Protein AF-A0A970QVA2-F1 (afdb_monomer)

Foldseek 3Di:
DDDPPDDPVVVVLVVVCVVQVQADSCCVVPVDDDGGHPPVDPPPPPDPPPPDDDPPPPDPPPPPVVVVVVVVVVVVVVVVVVVVVVVVVVVVVVVVVVVVD

Secondary structure (DSSP, 8-state):
-------HHHHHHHHHHHH-TTB-HHHHHH--S-SB---------------S-----------HHHHHHHHHHHHHHHHHHHHHHHHHHHHHHHHHHHH--

Radius of gyration: 29.43 Å; Cα contacts (8 Å, |Δi|>4): 26; chains: 1; bounding box: 65×35×91 Å

pLDDT: mean 79.64, std 19.91, range [39.44, 98.56]

Structure (mmCIF, N/CA/C/O backbone):
data_AF-A0A970QVA2-F1
#
_entry.id   AF-A0A970QVA2-F1
#
loop_
_atom_site.group_PDB
_atom_site.id
_atom_site.type_symbol
_atom_site.label_atom_id
_atom_site.label_alt_id
_atom_site.label_comp_id
_atom_site.label_asym_id
_atom_site.label_entity_id
_atom_site.label_seq_id
_atom_site.pdbx_PDB_ins_code
_atom_site.Cartn_x
_atom_site.Cartn_y
_atom_site.Cartn_z
_atom_site.occupancy
_atom_sit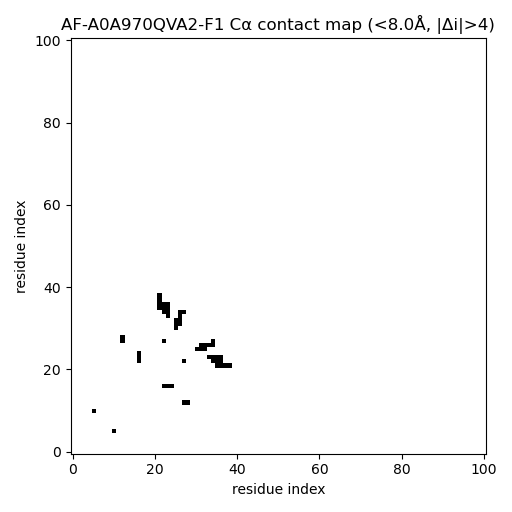e.B_iso_or_equiv
_atom_site.auth_seq_id
_atom_site.auth_comp_id
_atom_site.auth_asym_id
_atom_site.auth_atom_id
_atom_site.pdbx_PDB_model_num
ATOM 1 N N . MET A 1 1 ? 13.547 0.353 -51.234 1.00 39.44 1 MET A N 1
ATOM 2 C CA . MET A 1 1 ? 13.951 0.041 -49.845 1.00 39.44 1 MET A CA 1
ATOM 3 C C . MET A 1 1 ? 12.769 0.364 -48.944 1.00 39.44 1 MET A C 1
ATOM 5 O O . MET A 1 1 ? 12.407 1.529 -48.842 1.00 39.44 1 MET A O 1
ATOM 9 N N . ALA A 1 2 ? 12.075 -0.649 -48.421 1.00 43.09 2 ALA A N 1
ATOM 10 C CA . ALA A 1 2 ? 10.881 -0.442 -47.604 1.00 43.09 2 ALA A CA 1
ATOM 11 C C . ALA A 1 2 ? 11.272 0.232 -46.279 1.00 43.09 2 ALA A C 1
ATOM 13 O O . ALA A 1 2 ? 12.111 -0.290 -45.546 1.00 43.09 2 ALA A O 1
ATOM 14 N N . LYS A 1 3 ? 10.689 1.400 -45.983 1.00 49.50 3 LYS A N 1
ATOM 15 C CA . LYS A 1 3 ? 10.770 2.005 -44.650 1.00 49.50 3 LYS A CA 1
ATOM 16 C C . LYS A 1 3 ? 10.118 1.023 -43.676 1.00 49.50 3 LYS A C 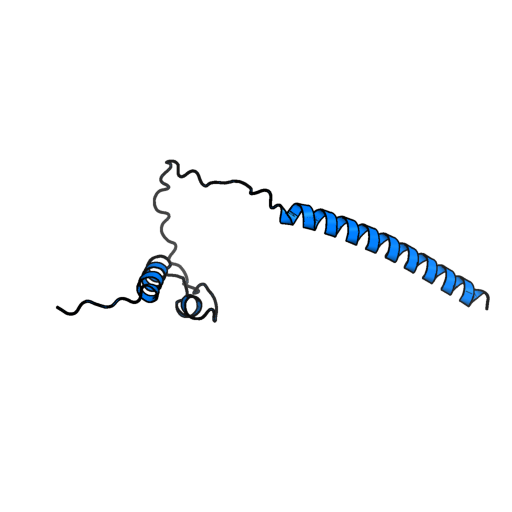1
ATOM 18 O O . LYS A 1 3 ? 8.917 0.788 -43.780 1.00 49.50 3 LYS A O 1
ATOM 23 N N . LYS A 1 4 ? 10.899 0.440 -42.759 1.00 57.84 4 LYS A N 1
ATOM 24 C CA . LYS A 1 4 ? 10.349 -0.237 -41.579 1.00 57.84 4 LYS A CA 1
ATOM 25 C C . LYS A 1 4 ? 9.512 0.806 -40.838 1.00 57.84 4 LYS A C 1
ATOM 27 O O . LYS A 1 4 ? 10.064 1.726 -40.245 1.00 57.84 4 LYS A O 1
ATOM 32 N N . GLY A 1 5 ? 8.192 0.709 -40.952 1.00 54.50 5 GLY A N 1
ATOM 33 C CA . GLY A 1 5 ? 7.258 1.456 -40.120 1.00 54.50 5 GLY A CA 1
ATOM 34 C C . GLY A 1 5 ? 7.317 0.877 -38.715 1.00 54.50 5 GLY A C 1
ATOM 35 O O . GLY A 1 5 ? 6.495 0.036 -38.368 1.00 54.50 5 GLY A O 1
ATOM 36 N N . GLY A 1 6 ? 8.352 1.242 -37.959 1.00 60.28 6 GLY A N 1
ATOM 37 C CA . GLY A 1 6 ? 8.501 0.843 -36.569 1.00 60.28 6 GLY A CA 1
ATOM 38 C C . GLY A 1 6 ? 7.404 1.495 -35.744 1.00 60.28 6 GLY A C 1
ATOM 39 O O . GLY A 1 6 ? 7.254 2.717 -35.740 1.00 60.28 6 GLY A O 1
ATOM 40 N N . ASN A 1 7 ? 6.591 0.681 -35.078 1.00 74.12 7 ASN A N 1
ATOM 41 C CA . ASN A 1 7 ? 5.713 1.188 -34.041 1.00 74.12 7 ASN A CA 1
ATOM 42 C C . ASN A 1 7 ? 6.612 1.606 -32.868 1.00 74.12 7 ASN A C 1
ATOM 44 O O . ASN A 1 7 ? 7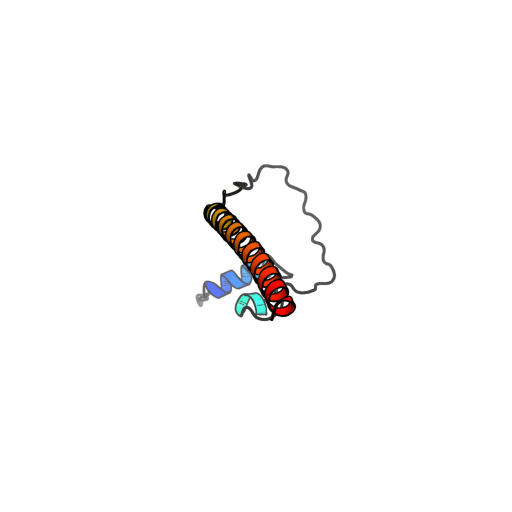.373 0.794 -32.349 1.00 74.12 7 ASN A O 1
ATOM 48 N N . ILE A 1 8 ? 6.542 2.869 -32.448 1.00 74.00 8 ILE A N 1
ATOM 49 C CA . ILE A 1 8 ? 7.370 3.411 -31.356 1.00 74.00 8 ILE A CA 1
ATOM 50 C C . ILE A 1 8 ? 7.279 2.522 -30.103 1.00 74.00 8 ILE A C 1
ATOM 52 O O . ILE A 1 8 ? 8.276 2.310 -29.416 1.00 74.00 8 ILE A O 1
ATOM 56 N N . GLY A 1 9 ? 6.103 1.934 -29.846 1.00 84.00 9 GLY A N 1
ATOM 57 C CA . GLY A 1 9 ? 5.898 1.017 -28.724 1.00 84.00 9 GLY A CA 1
ATOM 58 C C . GLY A 1 9 ? 6.753 -0.253 -28.792 1.00 84.00 9 GLY A C 1
ATOM 59 O O . GLY A 1 9 ? 7.280 -0.679 -27.767 1.00 84.00 9 GLY A O 1
ATOM 60 N N . THR A 1 10 ? 6.949 -0.834 -29.980 1.00 86.44 10 THR A N 1
ATOM 61 C CA . THR A 1 10 ? 7.771 -2.046 -30.136 1.00 86.44 10 THR A CA 1
ATOM 62 C C . THR A 1 10 ? 9.256 -1.736 -30.007 1.00 86.44 10 THR A C 1
ATOM 64 O O . THR A 1 10 ? 9.972 -2.476 -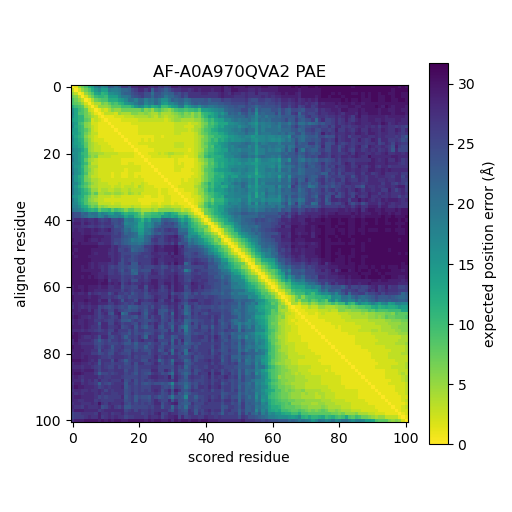29.344 1.00 86.44 10 THR A O 1
ATOM 67 N N . GLU A 1 11 ? 9.714 -0.603 -30.543 1.00 89.12 11 GLU A N 1
ATOM 68 C CA . GLU A 1 11 ? 11.125 -0.202 -30.437 1.00 89.12 11 GLU A CA 1
ATOM 69 C C . GLU A 1 11 ? 11.540 0.092 -28.990 1.00 89.12 11 GLU A C 1
ATOM 71 O O . GLU A 1 11 ? 12.661 -0.211 -28.578 1.00 89.12 11 GLU A O 1
ATOM 76 N N . ILE A 1 12 ? 10.642 0.691 -28.204 1.00 91.56 12 ILE A N 1
ATOM 77 C CA . ILE A 1 12 ? 10.891 0.958 -26.785 1.00 91.56 12 ILE A CA 1
ATOM 78 C C . ILE A 1 12 ? 10.868 -0.350 -25.988 1.00 91.56 12 ILE A C 1
ATOM 80 O O . ILE A 1 12 ? 11.771 -0.572 -25.183 1.00 91.56 12 ILE A O 1
ATOM 84 N N . ALA A 1 13 ? 9.891 -1.230 -26.230 1.00 91.50 13 ALA A N 1
ATOM 85 C CA . ALA A 1 13 ? 9.817 -2.524 -25.551 1.00 91.50 13 ALA A CA 1
ATOM 86 C C . ALA A 1 13 ? 11.062 -3.388 -25.820 1.00 91.50 13 ALA A C 1
ATOM 88 O O . ALA A 1 13 ? 11.623 -3.956 -24.885 1.00 91.50 13 ALA A O 1
ATOM 89 N N . GLU A 1 14 ? 11.550 -3.423 -27.063 1.00 91.00 14 GLU A N 1
ATOM 90 C CA . GLU A 1 14 ? 12.790 -4.122 -27.425 1.00 91.00 14 GLU A CA 1
ATOM 91 C C . GLU A 1 14 ? 14.003 -3.562 -26.673 1.00 91.00 14 GLU A C 1
ATOM 93 O O . GLU A 1 14 ? 14.775 -4.326 -26.100 1.00 91.00 14 GLU A O 1
ATOM 98 N N . LYS A 1 15 ? 14.153 -2.233 -26.602 1.00 92.94 15 LYS A N 1
ATOM 99 C CA . LYS A 1 15 ? 15.259 -1.604 -25.857 1.00 92.94 15 LYS A CA 1
ATOM 100 C C . LYS A 1 15 ? 15.232 -1.945 -24.368 1.00 92.94 15 LYS A C 1
ATOM 102 O O . LYS A 1 15 ? 16.287 -2.178 -23.786 1.00 92.94 15 LYS A O 1
ATOM 107 N N . ILE A 1 16 ? 14.046 -1.982 -23.762 1.00 93.06 16 ILE A N 1
ATOM 108 C CA . ILE A 1 16 ? 13.881 -2.335 -22.346 1.00 93.06 16 ILE A CA 1
ATOM 109 C C . ILE A 1 16 ? 14.288 -3.796 -22.114 1.00 93.06 16 ILE A C 1
ATOM 111 O O . ILE A 1 16 ? 15.043 -4.072 -21.185 1.00 93.06 16 ILE A O 1
ATOM 115 N N . LEU A 1 17 ? 13.841 -4.717 -22.972 1.00 91.50 17 LEU A N 1
ATOM 116 C CA . LEU A 1 17 ? 14.155 -6.146 -22.847 1.00 91.50 17 LEU A CA 1
ATOM 117 C C . LEU A 1 17 ? 15.619 -6.476 -23.154 1.00 91.50 17 LEU A C 1
ATOM 119 O O . LEU A 1 17 ? 16.149 -7.432 -22.601 1.00 91.50 17 LEU A O 1
ATOM 123 N N . LEU A 1 18 ? 16.277 -5.687 -24.005 1.00 90.00 18 LEU A N 1
ATOM 124 C CA . LEU A 1 18 ? 17.716 -5.808 -24.249 1.00 90.00 18 LEU A CA 1
ATOM 125 C C . LEU A 1 18 ? 18.556 -5.325 -23.062 1.00 90.00 18 LEU A C 1
ATOM 127 O O . LEU A 1 18 ? 19.642 -5.845 -22.842 1.00 90.00 18 LEU A O 1
ATOM 131 N N . TYR A 1 19 ? 18.084 -4.320 -22.320 1.00 93.94 19 TYR A N 1
ATOM 132 C CA . TYR A 1 19 ? 18.815 -3.781 -21.171 1.00 93.94 19 TYR A CA 1
ATOM 133 C C . TYR A 1 19 ? 18.604 -4.617 -19.901 1.00 93.94 19 TYR A C 1
ATOM 135 O O . TYR A 1 19 ? 19.537 -4.816 -19.128 1.00 93.94 19 TYR A O 1
ATOM 143 N N . TYR A 1 20 ? 17.385 -5.112 -19.681 1.00 92.12 20 TYR A N 1
ATOM 144 C CA . TYR A 1 20 ? 17.034 -5.923 -18.516 1.00 92.12 20 TYR A CA 1
ATOM 145 C C . TYR A 1 20 ? 16.799 -7.378 -18.931 1.00 92.12 20 TYR A C 1
ATOM 147 O O . TYR A 1 20 ? 15.663 -7.796 -19.147 1.00 92.12 20 TYR A O 1
ATOM 155 N N . GLU A 1 21 ? 17.870 -8.166 -19.013 1.00 87.88 21 GLU A N 1
ATOM 156 C CA . GLU A 1 21 ? 17.816 -9.563 -19.482 1.00 87.88 21 GLU A CA 1
ATOM 157 C C . GLU A 1 21 ? 16.922 -10.474 -18.620 1.00 87.88 21 GLU A C 1
ATOM 159 O O . GLU A 1 21 ? 16.325 -11.435 -19.112 1.00 87.88 21 GLU A O 1
ATOM 164 N N . ASN A 1 22 ? 16.802 -10.165 -17.327 1.00 92.19 22 ASN A N 1
ATOM 165 C CA . ASN A 1 22 ? 15.949 -10.894 -16.393 1.00 92.19 22 ASN A CA 1
ATOM 166 C C . ASN A 1 22 ? 14.492 -10.418 -16.390 1.00 92.19 22 ASN A C 1
ATOM 168 O O . ASN A 1 22 ? 13.664 -11.032 -15.714 1.00 92.19 22 ASN A O 1
ATOM 172 N N . LEU A 1 23 ? 14.154 -9.357 -17.125 1.00 94.44 23 LEU A N 1
ATOM 173 C CA . LEU A 1 23 ? 12.786 -8.867 -17.203 1.00 94.44 23 LEU A CA 1
ATOM 174 C C . LEU A 1 23 ? 11.933 -9.822 -18.036 1.00 94.44 23 LEU A C 1
ATOM 176 O O . LEU A 1 23 ? 12.309 -10.259 -19.125 1.00 94.44 23 LEU A O 1
ATOM 180 N N . ASN A 1 24 ? 10.748 -10.138 -17.531 1.00 94.50 24 ASN A N 1
ATOM 181 C CA . ASN A 1 24 ? 9.792 -10.965 -18.237 1.00 94.50 24 ASN A CA 1
ATOM 182 C C . ASN A 1 24 ? 9.069 -10.150 -19.340 1.00 94.50 24 ASN A C 1
ATOM 184 O O . ASN A 1 24 ? 8.326 -9.220 -19.017 1.00 94.50 24 ASN A O 1
ATOM 188 N N . PRO A 1 25 ? 9.208 -10.505 -20.633 1.00 93.56 25 PRO A N 1
ATOM 189 C CA . PRO A 1 25 ? 8.494 -9.877 -21.743 1.00 93.56 25 PRO A CA 1
ATOM 190 C C . PRO A 1 25 ? 6.975 -9.954 -21.613 1.00 93.56 25 PRO A C 1
ATOM 192 O O . PRO A 1 25 ? 6.295 -8.984 -21.939 1.00 93.56 25 PRO A O 1
ATOM 195 N N . ASP A 1 26 ? 6.432 -11.067 -21.111 1.00 94.94 26 ASP A N 1
ATOM 196 C CA . ASP A 1 26 ? 4.980 -11.220 -20.968 1.00 94.94 26 ASP A CA 1
ATOM 197 C C . ASP A 1 26 ? 4.430 -10.248 -19.926 1.00 94.94 26 ASP A C 1
ATOM 199 O O . ASP A 1 26 ? 3.379 -9.635 -20.135 1.00 94.94 26 ASP A O 1
ATOM 203 N N . TRP A 1 27 ? 5.174 -10.044 -18.837 1.00 96.50 27 TRP A N 1
ATOM 204 C CA . TRP A 1 27 ? 4.843 -9.033 -17.845 1.00 96.50 27 TRP A CA 1
ATOM 205 C C . TRP A 1 27 ? 4.966 -7.622 -18.426 1.00 96.50 27 TRP A C 1
ATOM 207 O O . TRP A 1 27 ? 4.047 -6.824 -18.273 1.00 96.50 27 TRP A O 1
ATOM 217 N N . LEU A 1 28 ? 6.041 -7.319 -19.161 1.00 95.00 28 LEU A N 1
ATOM 218 C CA . LEU A 1 28 ? 6.235 -5.994 -19.762 1.00 95.00 28 LEU A CA 1
ATOM 219 C C . LEU A 1 28 ? 5.106 -5.626 -20.736 1.00 95.00 28 LEU A C 1
ATOM 221 O O . LEU A 1 28 ? 4.648 -4.485 -20.760 1.00 95.00 28 LEU A O 1
ATOM 225 N N . LEU A 1 29 ? 4.667 -6.587 -21.549 1.00 94.12 29 LEU A N 1
ATOM 226 C CA . LEU A 1 29 ? 3.677 -6.351 -22.597 1.00 94.12 29 LEU A CA 1
ATOM 227 C C . LEU A 1 29 ? 2.233 -6.441 -22.093 1.00 94.12 29 LEU A C 1
ATOM 229 O O . LEU A 1 29 ? 1.348 -5.809 -22.669 1.00 94.12 29 LEU A O 1
ATOM 233 N N . THR A 1 30 ? 1.970 -7.245 -21.060 1.00 95.00 30 THR A N 1
ATOM 234 C CA . THR A 1 30 ? 0.594 -7.589 -20.657 1.00 95.00 30 THR A CA 1
ATOM 235 C C . THR A 1 30 ? 0.294 -7.410 -19.171 1.00 95.00 30 THR A C 1
ATOM 237 O O . THR A 1 30 ? -0.869 -7.496 -18.780 1.00 95.00 30 THR A O 1
ATOM 240 N N . GLY A 1 31 ? 1.312 -7.185 -18.339 1.00 92.44 31 GLY A N 1
ATOM 241 C CA . GLY A 1 31 ? 1.205 -7.077 -16.881 1.00 92.44 31 GLY A CA 1
ATOM 242 C C . GLY A 1 31 ? 0.936 -8.398 -16.155 1.00 92.44 31 GLY A C 1
ATOM 243 O O . GLY A 1 31 ? 0.675 -8.387 -14.955 1.00 92.44 31 GLY A O 1
ATOM 244 N N . ARG A 1 32 ? 0.952 -9.537 -16.858 1.00 95.81 32 ARG A N 1
ATOM 245 C CA . ARG A 1 32 ? 0.661 -10.856 -16.277 1.00 95.81 32 ARG A CA 1
ATOM 246 C C . ARG A 1 32 ? 1.934 -11.601 -15.882 1.00 95.81 32 ARG A C 1
ATOM 248 O O . ARG A 1 32 ? 2.930 -11.553 -16.596 1.00 95.81 32 ARG A O 1
ATOM 255 N N . GLY A 1 33 ? 1.839 -12.373 -14.799 1.00 93.81 33 GLY A N 1
ATOM 256 C CA . GLY A 1 33 ? 2.932 -13.191 -14.271 1.00 93.81 33 GLY A CA 1
ATOM 257 C C . GLY A 1 33 ? 3.924 -12.393 -13.427 1.00 93.81 33 GLY A C 1
ATOM 258 O O . GLY A 1 33 ? 3.660 -11.251 -13.062 1.00 93.81 33 GLY A O 1
ATOM 259 N N . GLU A 1 34 ? 5.062 -13.006 -13.118 1.00 95.12 34 GLU A N 1
ATOM 260 C CA . GLU A 1 34 ? 6.144 -12.352 -12.381 1.00 95.12 34 GLU A CA 1
ATOM 261 C C . GLU A 1 34 ? 6.925 -11.390 -13.281 1.00 95.12 34 GLU A C 1
ATOM 263 O O . GLU A 1 34 ? 7.178 -11.682 -14.456 1.00 95.12 34 GLU A O 1
ATOM 268 N N . MET A 1 35 ? 7.319 -10.247 -12.713 1.00 93.88 35 MET A N 1
ATOM 269 C CA . MET A 1 35 ? 8.086 -9.213 -13.416 1.00 93.88 35 MET A CA 1
ATOM 270 C C . MET A 1 35 ? 9.482 -9.706 -13.796 1.00 93.88 35 MET A C 1
ATOM 272 O O . MET A 1 35 ? 9.965 -9.415 -14.890 1.00 93.88 35 MET A O 1
ATOM 276 N N . LEU A 1 36 ? 10.126 -10.445 -12.896 1.00 94.94 36 LEU A N 1
ATOM 277 C CA . LEU A 1 36 ? 11.474 -10.961 -13.081 1.00 94.94 36 LEU A CA 1
ATOM 278 C C . LEU A 1 36 ? 11.421 -12.468 -13.298 1.00 94.94 36 LEU A C 1
ATOM 280 O O . LEU A 1 36 ? 10.630 -13.179 -12.684 1.00 94.94 36 LEU A O 1
ATOM 284 N N . ARG A 1 37 ? 12.277 -12.950 -14.190 1.00 90.19 37 ARG A N 1
ATOM 285 C CA . ARG A 1 37 ? 12.512 -14.375 -14.392 1.00 90.19 37 ARG A CA 1
ATOM 286 C C . ARG A 1 37 ? 13.544 -14.845 -13.377 1.00 90.19 37 ARG A C 1
ATOM 288 O O . ARG A 1 37 ? 14.559 -14.177 -13.179 1.00 90.19 37 ARG A O 1
ATOM 295 N N . ASP A 1 38 ? 13.323 -16.028 -12.815 1.00 81.88 38 ASP A N 1
ATOM 296 C CA . ASP A 1 38 ? 14.310 -16.722 -11.987 1.00 81.88 38 ASP A CA 1
ATOM 297 C C . ASP A 1 38 ? 15.453 -17.245 -12.866 1.00 81.88 38 ASP A C 1
ATOM 299 O O . ASP A 1 38 ? 15.553 -18.433 -13.185 1.00 81.88 38 ASP A O 1
ATOM 303 N N . ILE A 1 39 ? 16.325 -16.340 -13.304 1.00 68.25 39 ILE A N 1
ATOM 304 C CA . ILE A 1 39 ? 17.589 -16.713 -13.924 1.00 68.25 39 ILE A CA 1
ATOM 305 C C . ILE A 1 39 ? 18.508 -17.113 -12.775 1.00 68.25 39 ILE A C 1
ATOM 307 O O . ILE A 1 39 ? 18.994 -16.267 -12.025 1.00 68.25 39 ILE A O 1
ATOM 311 N N . LYS A 1 40 ? 18.726 -18.420 -12.608 1.00 64.81 40 LYS A N 1
ATOM 312 C CA . LYS A 1 40 ? 19.751 -18.943 -11.700 1.00 64.81 40 LYS A CA 1
ATOM 313 C C . LYS A 1 40 ? 21.123 -18.487 -12.217 1.00 64.81 40 LYS A C 1
ATOM 315 O O . LYS A 1 40 ? 21.722 -19.165 -13.037 1.00 64.81 40 LYS A O 1
ATOM 320 N N . HIS A 1 41 ? 21.553 -17.321 -11.738 1.00 50.66 41 HIS A N 1
ATOM 321 C CA . HIS A 1 41 ? 22.857 -16.673 -11.891 1.00 50.66 41 HIS A CA 1
ATOM 322 C C . HIS A 1 41 ? 23.372 -16.477 -13.329 1.00 50.66 41 HIS A C 1
ATOM 324 O O . HIS A 1 41 ? 24.044 -17.330 -13.898 1.00 50.66 41 HIS A O 1
ATOM 330 N N . ALA A 1 42 ? 23.206 -15.258 -13.837 1.00 43.12 42 ALA A N 1
ATOM 331 C CA . ALA A 1 42 ? 24.358 -14.497 -14.305 1.00 43.12 42 ALA A CA 1
ATOM 332 C C . ALA A 1 42 ? 24.394 -13.241 -13.432 1.00 43.12 42 ALA A C 1
ATOM 334 O O . ALA A 1 42 ? 23.613 -12.313 -13.620 1.00 43.12 42 ALA A O 1
ATOM 335 N N . GLU A 1 43 ? 25.208 -13.279 -12.382 1.00 49.47 43 GLU A N 1
ATOM 336 C CA . GLU A 1 43 ? 25.605 -12.067 -11.682 1.00 49.47 43 GLU A CA 1
ATOM 337 C C . GLU A 1 43 ? 26.295 -11.187 -12.731 1.00 49.47 43 GLU A C 1
ATOM 339 O O . GLU A 1 43 ? 27.283 -11.639 -13.317 1.00 49.47 43 GLU A O 1
ATOM 344 N N . PRO A 1 44 ? 25.763 -10.000 -13.072 1.00 46.97 44 PRO A N 1
ATOM 345 C CA . PRO A 1 44 ? 26.540 -9.080 -13.871 1.00 46.97 44 PRO A CA 1
ATOM 346 C C . PRO A 1 44 ? 27.761 -8.752 -13.020 1.00 46.97 44 PRO A C 1
ATOM 348 O O . PRO A 1 44 ? 27.625 -8.157 -11.949 1.00 46.97 44 PRO A O 1
ATOM 351 N N . GLU A 1 45 ? 28.934 -9.201 -13.475 1.00 47.59 45 GLU A N 1
ATOM 352 C CA . GLU A 1 45 ? 30.227 -8.674 -13.054 1.00 47.59 45 GLU A CA 1
ATOM 353 C C . GLU A 1 45 ? 30.037 -7.175 -12.829 1.00 47.59 45 GLU A C 1
ATOM 355 O O . GLU A 1 45 ? 29.698 -6.442 -13.763 1.00 47.59 45 GLU A O 1
ATOM 360 N N . LEU A 1 46 ? 30.146 -6.751 -11.567 1.00 46.38 46 LEU A N 1
ATOM 361 C CA . LEU A 1 46 ? 30.103 -5.356 -11.165 1.00 46.38 46 LEU A CA 1
ATOM 362 C C . LEU A 1 46 ? 31.101 -4.604 -12.045 1.00 46.38 46 LEU A C 1
ATOM 364 O O . LEU A 1 46 ? 32.306 -4.618 -11.792 1.00 46.38 46 LEU A O 1
ATOM 368 N N . SER A 1 47 ? 30.599 -3.961 -13.101 1.00 48.75 47 SER A N 1
ATOM 369 C CA . SER A 1 47 ? 31.394 -3.071 -13.934 1.00 48.75 47 SER A CA 1
ATOM 370 C C . SER A 1 47 ? 32.069 -2.054 -13.011 1.00 48.75 47 SER A C 1
ATOM 372 O O . SER A 1 47 ? 31.405 -1.601 -12.068 1.00 48.75 47 SER A O 1
ATOM 374 N N . PRO A 1 48 ? 33.346 -1.692 -13.243 1.00 44.78 48 PRO A N 1
ATOM 375 C CA . PRO A 1 48 ? 34.110 -0.864 -12.323 1.00 44.78 48 PRO A CA 1
ATOM 376 C C . PRO A 1 48 ? 33.297 0.368 -11.958 1.00 44.78 48 PRO A C 1
ATOM 378 O O . PRO A 1 48 ? 32.872 1.113 -12.839 1.00 44.78 48 PRO A O 1
ATOM 381 N N . ILE A 1 49 ? 33.055 0.542 -10.659 1.00 46.94 49 ILE A N 1
ATOM 382 C CA . ILE A 1 49 ? 32.394 1.713 -10.095 1.00 46.94 49 ILE A CA 1
ATOM 383 C C . ILE A 1 49 ? 33.137 2.935 -10.639 1.00 46.94 49 ILE A C 1
ATOM 385 O O . ILE A 1 49 ? 34.236 3.251 -10.178 1.00 46.94 49 ILE A O 1
ATOM 389 N N . ILE A 1 50 ? 32.549 3.607 -11.633 1.00 49.72 50 ILE A N 1
ATOM 390 C CA . ILE A 1 50 ? 32.968 4.940 -12.044 1.00 49.72 50 ILE A CA 1
ATOM 391 C C . ILE A 1 50 ? 32.634 5.826 -10.848 1.00 49.72 50 ILE A C 1
ATOM 393 O O . ILE A 1 50 ? 31.501 6.264 -10.651 1.00 49.72 50 ILE A O 1
ATOM 397 N N . LYS A 1 51 ? 33.637 6.011 -9.990 1.00 52.97 51 LYS A N 1
ATOM 398 C CA . LYS A 1 51 ? 33.670 7.014 -8.933 1.00 52.97 51 LYS A CA 1
ATOM 399 C C . LYS A 1 51 ? 33.829 8.382 -9.584 1.00 52.97 51 LYS A C 1
ATOM 401 O O . LYS A 1 51 ? 34.864 8.994 -9.413 1.00 52.97 51 LYS A O 1
ATOM 406 N N . ASP A 1 52 ? 32.832 8.831 -10.331 1.00 49.81 52 ASP A N 1
ATOM 407 C CA . ASP A 1 52 ? 32.720 10.222 -10.751 1.00 49.81 52 ASP A CA 1
ATOM 408 C C . ASP A 1 52 ? 31.238 10.566 -10.915 1.00 49.81 52 ASP A C 1
ATOM 410 O O . ASP A 1 52 ? 30.607 10.338 -11.940 1.00 49.81 52 ASP A O 1
ATOM 414 N N . THR A 1 53 ? 30.690 11.086 -9.819 1.00 51.56 53 THR A N 1
ATOM 415 C CA . THR A 1 53 ? 29.677 12.145 -9.787 1.00 51.56 53 THR A CA 1
ATOM 416 C C . THR A 1 53 ? 28.543 12.039 -10.813 1.00 51.56 53 THR A C 1
ATOM 418 O O . THR A 1 53 ? 28.372 12.906 -11.666 1.00 51.56 53 THR A O 1
ATOM 421 N N . ILE A 1 54 ? 27.666 11.049 -10.646 1.00 48.94 54 ILE A N 1
ATOM 422 C CA . ILE A 1 54 ? 26.242 11.305 -10.878 1.00 48.94 54 ILE A CA 1
ATOM 423 C C . ILE A 1 54 ? 25.702 11.793 -9.532 1.00 48.94 54 ILE A C 1
ATOM 425 O O . ILE A 1 54 ? 25.658 10.998 -8.589 1.00 48.94 54 ILE A O 1
ATOM 429 N N . PRO A 1 55 ? 25.301 13.071 -9.386 1.00 46.75 55 PRO A N 1
ATOM 430 C CA . PRO A 1 55 ? 24.435 13.448 -8.289 1.00 46.75 55 PRO A CA 1
ATOM 431 C C . PRO A 1 55 ? 23.142 12.675 -8.524 1.00 46.75 55 PRO A C 1
ATOM 433 O O . PRO A 1 55 ? 22.321 13.058 -9.355 1.00 46.75 55 PRO A O 1
ATOM 436 N N . TYR A 1 56 ? 22.969 11.551 -7.831 1.00 52.97 56 TYR A N 1
ATOM 437 C CA . TYR A 1 56 ? 21.627 11.091 -7.527 1.00 52.97 56 TYR A CA 1
ATOM 438 C C . TYR A 1 56 ? 20.934 12.305 -6.908 1.00 52.97 56 TYR A C 1
ATOM 440 O O . TYR A 1 56 ? 21.420 12.807 -5.887 1.00 52.97 56 TYR A O 1
ATOM 448 N N . PRO A 1 57 ? 19.852 12.840 -7.494 1.00 49.00 57 PRO A N 1
ATOM 449 C CA . PRO A 1 57 ? 19.013 13.716 -6.722 1.00 49.00 57 PRO A CA 1
ATOM 450 C C . PRO A 1 57 ? 18.394 12.808 -5.655 1.00 49.00 57 PRO A C 1
ATOM 452 O O . PRO A 1 57 ? 17.366 12.176 -5.877 1.00 49.00 57 PRO A O 1
ATOM 455 N N . GLU A 1 58 ? 19.027 12.737 -4.489 1.00 57.50 58 GLU A N 1
ATOM 456 C CA . GLU A 1 58 ? 18.286 12.637 -3.247 1.00 57.50 58 GLU A CA 1
ATOM 457 C C . GLU A 1 58 ? 17.794 14.046 -2.897 1.00 57.50 58 GLU A C 1
ATOM 459 O O . GLU A 1 58 ? 18.457 14.794 -2.182 1.00 57.50 58 GLU A O 1
ATOM 464 N N . PRO A 1 59 ? 16.579 14.437 -3.289 1.00 50.53 59 PRO A N 1
ATOM 465 C CA . PRO A 1 59 ? 15.677 14.971 -2.324 1.00 50.53 59 PRO A CA 1
ATOM 466 C C . PRO A 1 59 ? 14.979 13.750 -1.740 1.00 50.53 59 PRO A C 1
ATOM 468 O O . PRO A 1 59 ? 14.201 13.074 -2.421 1.00 50.53 59 PRO A O 1
ATOM 471 N N . LYS A 1 60 ? 15.151 13.522 -0.437 1.00 58.97 60 LYS A N 1
ATOM 472 C CA . LYS A 1 60 ? 13.999 13.100 0.359 1.00 58.97 60 LYS A CA 1
ATOM 473 C C . LYS A 1 60 ? 12.905 14.126 0.061 1.00 58.97 60 LYS A C 1
ATOM 475 O O . LYS A 1 60 ? 12.835 15.164 0.715 1.00 58.97 60 LYS A O 1
ATOM 480 N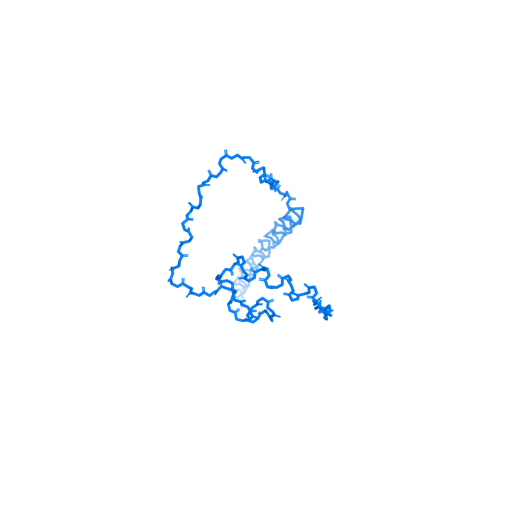 N . LYS A 1 61 ? 12.113 13.910 -0.998 1.00 58.06 61 LYS A N 1
ATOM 481 C CA . LYS A 1 61 ? 10.914 14.695 -1.251 1.00 58.06 61 LYS A CA 1
ATOM 482 C C . LYS A 1 61 ? 10.103 14.485 0.008 1.00 58.06 61 LYS A C 1
ATOM 484 O O . LYS A 1 61 ? 9.659 13.370 0.272 1.00 58.06 61 LYS A O 1
ATOM 489 N N . LYS A 1 62 ? 9.997 15.533 0.822 1.00 59.81 62 LYS A N 1
ATOM 490 C CA . LYS A 1 62 ? 9.079 15.572 1.949 1.00 59.81 62 LYS A CA 1
ATOM 491 C C . LYS A 1 62 ? 7.711 15.307 1.329 1.00 59.81 62 LYS A C 1
ATOM 493 O O . LYS A 1 62 ? 7.175 16.150 0.616 1.00 59.81 62 LYS A O 1
ATOM 498 N N . CYS A 1 63 ? 7.250 14.069 1.437 1.00 63.28 63 CYS A N 1
ATOM 499 C CA . CYS A 1 63 ? 5.995 13.631 0.864 1.00 63.28 63 CYS A CA 1
ATOM 500 C C . CYS A 1 63 ? 4.900 14.450 1.554 1.00 63.28 63 CYS A C 1
ATOM 502 O O . CYS A 1 63 ? 4.577 14.188 2.710 1.00 63.28 63 CYS A O 1
ATOM 504 N N . LEU A 1 64 ? 4.380 15.477 0.876 1.00 63.94 64 LEU A N 1
ATOM 505 C CA . LEU A 1 64 ? 3.326 16.354 1.404 1.00 63.94 64 LEU A CA 1
ATOM 506 C C . LEU A 1 64 ? 2.119 15.523 1.860 1.00 63.94 64 LEU A C 1
ATOM 508 O O . LEU A 1 64 ? 1.652 15.670 2.985 1.00 63.94 64 LEU A O 1
ATOM 512 N N . SER A 1 65 ? 1.737 14.526 1.053 1.00 61.53 65 SER A N 1
ATOM 513 C CA . SER A 1 65 ? 0.656 13.595 1.384 1.00 61.53 65 SER A CA 1
ATOM 514 C C . SER A 1 65 ? 0.947 12.699 2.590 1.00 61.53 65 SER A C 1
ATOM 516 O O . SER A 1 65 ? 0.038 12.052 3.093 1.00 61.53 65 SER A O 1
ATOM 518 N N . C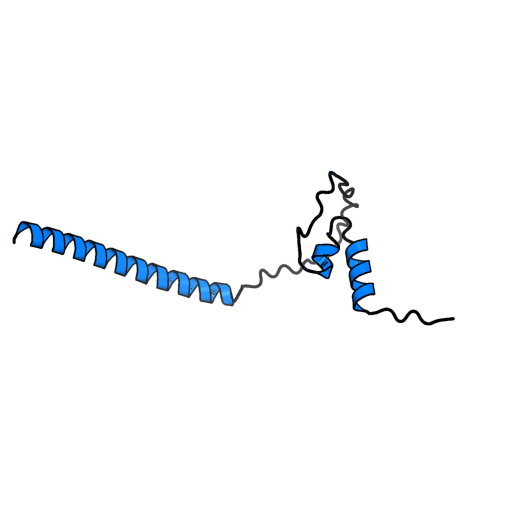YS A 1 66 ? 2.199 12.582 3.031 1.00 76.62 66 CYS A N 1
ATOM 519 C CA . CYS A 1 66 ? 2.559 11.768 4.188 1.00 76.62 66 CYS A CA 1
ATOM 520 C C . CYS A 1 66 ? 2.358 12.553 5.489 1.00 76.62 66 CYS A C 1
ATOM 522 O O . CYS A 1 66 ? 1.918 11.967 6.467 1.00 76.62 66 CYS A O 1
ATOM 524 N N . GLU A 1 67 ? 2.583 13.873 5.497 1.00 79.81 67 GLU A N 1
ATOM 525 C CA . GLU A 1 67 ? 2.293 14.721 6.666 1.00 79.81 67 GLU A CA 1
ATOM 526 C C . GLU A 1 67 ? 0.782 14.822 6.928 1.00 79.81 67 GLU A C 1
ATOM 528 O O . GLU A 1 67 ? 0.327 14.737 8.068 1.00 79.81 67 GLU A O 1
ATOM 533 N N . GLU A 1 68 ? -0.011 14.967 5.866 1.00 85.44 68 GLU A N 1
ATOM 534 C CA . GLU A 1 68 ? -1.474 14.984 5.964 1.00 85.44 68 GLU A CA 1
ATOM 535 C C . GLU A 1 68 ? -2.012 13.636 6.458 1.00 85.44 68 GLU A C 1
ATOM 537 O O . GLU A 1 68 ? -2.859 13.597 7.351 1.00 85.44 68 GLU A O 1
ATOM 542 N N . LYS A 1 69 ? -1.472 12.524 5.941 1.00 88.06 69 LYS A N 1
ATOM 543 C CA . LYS A 1 69 ? -1.819 11.177 6.412 1.00 88.06 69 LYS A CA 1
ATOM 544 C C . LYS A 1 69 ? -1.409 10.947 7.864 1.00 88.06 69 LYS A C 1
ATOM 546 O O . LYS A 1 69 ? -2.174 10.328 8.592 1.00 88.06 69 LYS A O 1
ATOM 551 N N . GLU A 1 70 ? -0.269 11.476 8.302 1.00 89.62 70 GLU A N 1
ATOM 552 C CA . GLU A 1 70 ? 0.178 11.357 9.694 1.00 89.62 70 GLU A CA 1
ATOM 553 C C . GLU A 1 70 ? -0.798 12.045 10.660 1.00 89.62 70 GLU A C 1
ATOM 555 O O . GLU A 1 70 ? -1.207 11.453 11.657 1.00 89.62 70 GLU A O 1
ATOM 560 N N . LYS A 1 71 ? -1.274 13.254 10.328 1.00 91.50 71 LYS A N 1
ATOM 561 C CA . LYS A 1 71 ? -2.302 13.960 11.121 1.00 91.50 71 LYS A CA 1
ATOM 562 C C . LYS A 1 71 ? -3.600 13.162 11.209 1.00 91.50 71 LYS A C 1
ATOM 564 O O . LYS A 1 71 ? -4.212 13.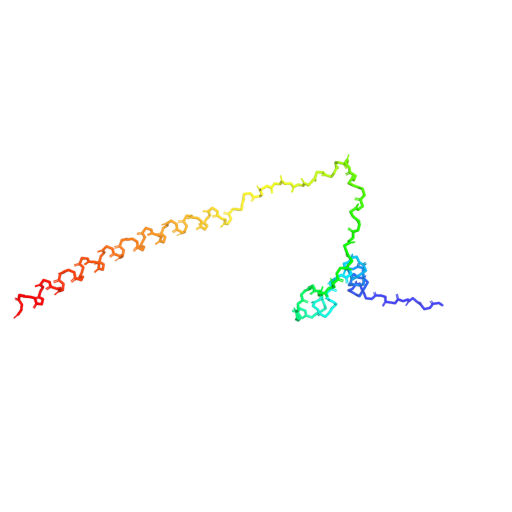081 12.271 1.00 91.50 71 LYS A O 1
ATOM 569 N N . VAL A 1 72 ? -4.002 12.552 10.095 1.00 95.06 72 VAL A N 1
ATOM 570 C CA . VAL A 1 72 ? -5.185 11.689 10.037 1.00 95.06 72 VAL A CA 1
ATOM 571 C C . VAL A 1 72 ? -4.997 10.451 10.918 1.00 95.06 72 VAL A C 1
ATOM 573 O O . VAL A 1 72 ? -5.892 10.122 11.692 1.00 95.06 72 VAL A O 1
ATOM 576 N N . ILE A 1 73 ? -3.834 9.797 10.864 1.00 96.19 73 ILE A N 1
ATOM 577 C CA . ILE A 1 73 ? -3.507 8.641 11.712 1.00 96.19 73 ILE A CA 1
ATOM 578 C C . ILE A 1 73 ? -3.578 9.014 13.198 1.00 96.19 73 ILE A C 1
ATOM 580 O O . ILE A 1 73 ? -4.172 8.274 13.982 1.00 96.19 73 ILE A O 1
ATOM 584 N N . ILE A 1 74 ? -3.029 10.169 13.585 1.00 96.38 74 ILE A N 1
ATOM 585 C CA . ILE A 1 74 ? -3.083 10.672 14.965 1.00 96.38 74 ILE A CA 1
ATOM 586 C C . ILE A 1 74 ? -4.538 10.871 15.411 1.00 96.38 74 ILE A C 1
ATOM 588 O O . ILE A 1 74 ? -4.942 10.299 16.423 1.00 96.38 74 ILE A O 1
ATOM 592 N N . ALA A 1 75 ? -5.349 11.586 14.626 1.00 96.50 75 ALA A N 1
ATOM 593 C CA . ALA A 1 75 ? -6.755 11.837 14.951 1.00 96.50 75 ALA A CA 1
ATOM 594 C C . ALA A 1 75 ? -7.584 10.539 15.059 1.00 96.50 75 ALA A C 1
ATOM 596 O O . ALA A 1 75 ? -8.417 10.386 15.960 1.00 96.50 75 ALA A O 1
ATOM 597 N N . TYR A 1 76 ? -7.340 9.566 14.172 1.00 97.81 76 TYR A N 1
ATOM 598 C CA . TYR A 1 76 ? -7.971 8.248 14.270 1.00 97.81 76 TYR A CA 1
ATOM 599 C C . TYR A 1 76 ? -7.549 7.509 15.541 1.00 97.81 76 TYR A C 1
ATOM 601 O O . TYR A 1 76 ? -8.406 6.940 16.215 1.00 97.81 76 TYR A O 1
ATOM 609 N N . ASN A 1 77 ? -6.266 7.537 15.904 1.00 97.94 77 ASN A N 1
ATOM 610 C CA . ASN A 1 77 ? -5.775 6.888 17.121 1.00 97.94 77 ASN A CA 1
ATOM 611 C C . ASN A 1 77 ? -6.371 7.506 18.393 1.00 97.94 77 ASN A C 1
ATOM 613 O O . ASN A 1 77 ? -6.770 6.771 19.298 1.00 97.94 77 ASN A O 1
ATOM 617 N N . GLU A 1 78 ? -6.492 8.833 18.457 1.00 97.94 78 GLU A N 1
ATOM 618 C CA . GLU A 1 78 ? -7.168 9.527 19.562 1.00 97.94 78 GLU A CA 1
ATOM 619 C C . GLU A 1 78 ? -8.633 9.090 19.682 1.00 97.94 78 GLU A C 1
ATOM 621 O O . GLU A 1 78 ? -9.092 8.717 20.766 1.00 97.94 78 GLU A O 1
ATOM 626 N N . THR A 1 79 ? -9.342 9.041 18.551 1.00 98.06 79 THR A N 1
ATOM 627 C CA . THR A 1 79 ? -10.737 8.582 18.491 1.00 98.06 79 THR A CA 1
ATOM 628 C C . THR A 1 79 ? -10.862 7.131 18.956 1.00 98.06 79 THR A C 1
ATOM 630 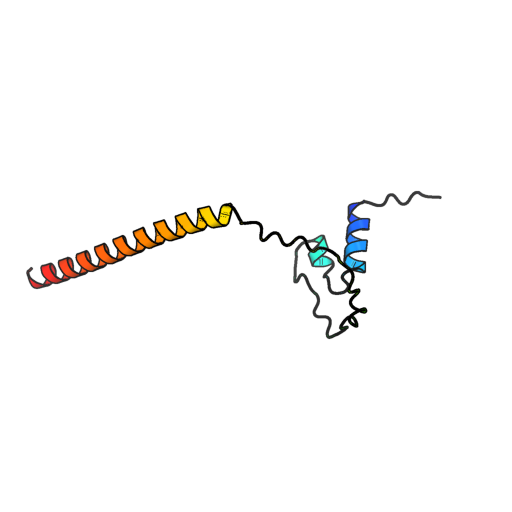O O . THR A 1 79 ? -11.704 6.817 19.796 1.00 98.06 79 THR A O 1
ATOM 633 N N . ILE A 1 80 ? -9.993 6.240 18.470 1.00 98.56 80 ILE A N 1
ATOM 634 C CA . ILE A 1 80 ? -9.960 4.828 18.872 1.00 98.56 80 ILE A CA 1
ATOM 635 C C . ILE A 1 80 ? -9.751 4.704 20.383 1.00 98.56 80 ILE A C 1
ATOM 637 O O . ILE A 1 80 ? -10.412 3.888 21.024 1.00 98.56 80 ILE A O 1
ATOM 641 N N . ASN A 1 81 ? -8.859 5.503 20.965 1.00 98.44 81 ASN A N 1
ATOM 642 C CA . ASN A 1 81 ? -8.588 5.456 22.399 1.00 98.44 81 ASN A CA 1
ATOM 643 C C . ASN A 1 81 ? -9.793 5.921 23.225 1.00 98.44 81 ASN A C 1
ATOM 645 O O . ASN A 1 81 ? -10.164 5.243 24.185 1.00 98.44 81 ASN A O 1
ATOM 649 N N . SER A 1 82 ? -10.446 7.012 22.822 1.00 98.00 82 SER A N 1
ATOM 650 C CA . SER A 1 82 ? -11.664 7.497 23.483 1.00 98.00 82 SER A CA 1
ATOM 651 C C . SER A 1 82 ? -12.809 6.478 23.397 1.00 98.00 82 SER A C 1
ATOM 653 O O . SER A 1 82 ? -13.467 6.176 24.399 1.00 98.00 82 SER A O 1
ATOM 655 N N . LEU A 1 83 ? -13.006 5.868 22.223 1.00 98.12 83 LEU A N 1
ATOM 656 C CA . LEU A 1 83 ? -14.010 4.819 22.036 1.00 98.12 83 LEU A CA 1
ATOM 657 C C . LEU A 1 83 ? -13.703 3.583 22.887 1.00 98.12 83 LEU A C 1
ATOM 659 O O . LEU A 1 83 ? -14.601 3.069 23.550 1.00 98.12 83 LEU A O 1
ATOM 663 N N . LYS A 1 84 ? -12.443 3.136 22.940 1.00 98.38 84 LYS A N 1
ATOM 664 C CA . LYS A 1 84 ? -12.023 2.017 23.802 1.00 98.38 84 LYS A CA 1
ATOM 665 C C . LYS A 1 84 ? -12.330 2.283 25.275 1.00 98.38 84 LYS A C 1
ATOM 667 O O . LYS A 1 84 ? -12.849 1.397 25.948 1.00 98.38 84 LYS A O 1
ATOM 672 N N . GLN A 1 85 ? -12.050 3.492 25.764 1.00 98.12 85 GLN A N 1
ATOM 673 C CA . GLN A 1 85 ? -12.377 3.885 27.138 1.00 98.12 85 GLN A CA 1
ATOM 674 C C . GLN A 1 85 ? -13.888 3.861 27.391 1.00 98.12 85 GLN A C 1
ATOM 676 O O . GLN A 1 85 ? -14.336 3.281 28.377 1.00 98.12 85 GLN A O 1
ATOM 681 N N . THR A 1 86 ? -14.676 4.428 26.475 1.00 97.62 86 THR A N 1
ATOM 682 C CA . THR A 1 86 ? -16.145 4.460 26.583 1.00 97.62 86 THR A CA 1
ATOM 683 C C . THR A 1 86 ? -16.730 3.053 26.633 1.00 97.62 86 THR A C 1
ATOM 685 O O . THR A 1 86 ? -17.552 2.762 27.497 1.00 97.62 86 THR A O 1
ATOM 688 N N . VAL A 1 87 ? -16.262 2.160 25.756 1.00 98.44 87 VAL A N 1
ATOM 689 C CA . VAL A 1 87 ? -16.680 0.752 25.740 1.00 98.44 87 VAL A CA 1
ATOM 690 C C . VAL A 1 87 ? -16.298 0.051 27.046 1.00 98.44 87 VAL A C 1
ATOM 692 O O . VAL A 1 87 ? -17.108 -0.694 27.590 1.00 98.44 87 VAL A O 1
ATOM 695 N N . SER A 1 88 ? -15.102 0.312 27.587 1.00 98.25 88 SER A N 1
ATOM 696 C CA . SER A 1 88 ? -14.679 -0.244 28.881 1.00 98.25 88 SER A CA 1
ATOM 697 C C . SER A 1 88 ? -15.634 0.161 30.005 1.00 98.25 88 SER A C 1
ATOM 699 O O . SER A 1 88 ? -16.140 -0.699 30.720 1.00 98.25 88 SER A O 1
ATOM 701 N N . ILE A 1 89 ? -15.946 1.456 30.110 1.00 97.88 89 ILE A N 1
ATOM 702 C CA . ILE A 1 89 ? -16.846 1.988 31.142 1.00 97.88 89 ILE A CA 1
ATOM 703 C C . ILE A 1 89 ? -18.263 1.436 30.968 1.00 97.88 89 ILE A C 1
ATOM 705 O O . ILE A 1 89 ? -18.895 1.024 31.938 1.00 97.88 89 ILE A O 1
ATOM 709 N N . GLN A 1 90 ? -18.776 1.403 29.736 1.00 97.69 90 GLN A N 1
ATOM 710 C CA . GLN A 1 90 ? -20.101 0.850 29.455 1.00 97.69 90 GLN A CA 1
ATOM 711 C C . GLN A 1 90 ? -20.195 -0.619 29.871 1.00 97.69 90 GLN A C 1
ATOM 713 O O . GLN A 1 90 ? -21.182 -1.008 30.491 1.00 97.69 90 GLN A O 1
ATOM 718 N N . ASN A 1 91 ? -19.163 -1.417 29.594 1.00 97.62 91 ASN A N 1
ATOM 719 C CA . ASN A 1 91 ? -19.116 -2.811 30.024 1.00 97.62 91 ASN A CA 1
ATOM 720 C C . ASN A 1 91 ? -19.119 -2.934 31.553 1.00 97.62 91 ASN A C 1
ATOM 722 O O . ASN A 1 91 ? -19.877 -3.736 32.093 1.00 97.62 91 ASN A O 1
ATOM 726 N N . GLU A 1 92 ? -18.334 -2.120 32.261 1.00 97.31 92 GLU A N 1
ATOM 727 C CA . GLU A 1 92 ? -18.328 -2.106 33.730 1.00 97.31 92 GLU A CA 1
ATOM 728 C C . GLU A 1 92 ? -19.700 -1.743 34.315 1.00 97.31 92 GLU A C 1
ATOM 730 O O . GLU A 1 92 ? -20.158 -2.390 35.261 1.00 97.31 92 GLU A O 1
ATOM 735 N N . LEU A 1 93 ? -20.381 -0.752 33.730 1.00 97.19 93 LEU A N 1
ATOM 736 C CA . LEU A 1 93 ? -21.725 -0.341 34.139 1.00 97.19 93 LEU A CA 1
ATOM 737 C C . LEU A 1 93 ? -22.763 -1.433 33.884 1.00 97.19 93 LEU A C 1
ATOM 739 O O . LEU A 1 93 ? -23.592 -1.696 34.752 1.00 97.19 93 LEU A O 1
ATOM 743 N N . ILE A 1 94 ? -22.707 -2.094 32.727 1.00 97.56 94 ILE A N 1
ATOM 744 C CA . ILE A 1 94 ? -23.583 -3.229 32.414 1.00 97.56 94 ILE A CA 1
ATOM 745 C C . ILE A 1 94 ? -23.383 -4.342 33.443 1.00 97.56 94 ILE A C 1
ATOM 747 O O . ILE A 1 94 ? -24.355 -4.870 33.978 1.00 97.56 94 ILE A O 1
ATOM 751 N N . GLU A 1 95 ? -22.135 -4.683 33.756 1.00 96.88 95 GLU A N 1
ATOM 752 C CA . GLU A 1 95 ? -21.829 -5.712 34.750 1.00 96.88 95 GLU A CA 1
ATOM 753 C C . GLU A 1 95 ? -22.261 -5.305 36.163 1.00 96.88 95 GLU A C 1
ATOM 755 O O . GLU A 1 95 ? -22.697 -6.151 36.940 1.00 96.88 95 GLU A O 1
ATOM 760 N N . TYR A 1 96 ? -22.175 -4.020 36.510 1.00 96.31 96 TYR A N 1
ATOM 761 C CA . TYR A 1 96 ? -22.725 -3.503 37.761 1.00 96.31 96 TYR A CA 1
ATOM 762 C C . TYR A 1 96 ? -24.248 -3.657 37.817 1.00 96.31 96 TYR A C 1
ATOM 764 O O . TYR A 1 96 ? -24.756 -4.201 38.794 1.00 96.31 96 TYR A O 1
ATOM 772 N N . LEU A 1 97 ? -24.966 -3.241 36.771 1.00 96.19 97 LEU A N 1
ATOM 773 C CA . LEU A 1 97 ? -26.426 -3.335 36.717 1.00 96.19 97 LEU A CA 1
ATOM 774 C C . LEU A 1 97 ? -26.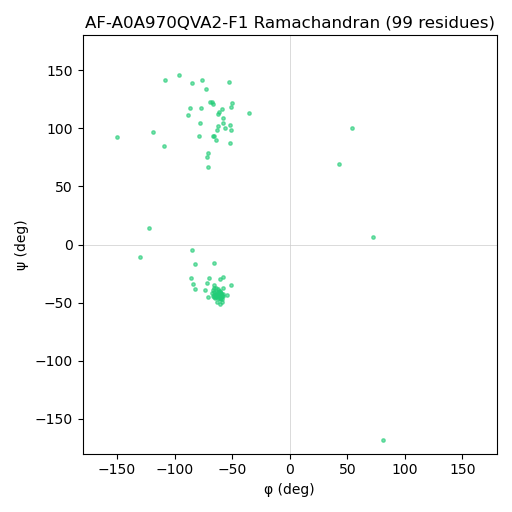904 -4.788 36.772 1.00 96.19 97 LEU A C 1
ATOM 776 O O . LEU A 1 97 ? -27.769 -5.091 37.580 1.00 96.19 97 LEU A O 1
ATOM 780 N N . LYS A 1 98 ? -26.267 -5.707 36.036 1.00 96.12 98 LYS A N 1
ATOM 781 C CA . LYS A 1 98 ? -26.578 -7.149 36.100 1.00 96.12 98 LYS A CA 1
ATOM 782 C C . LYS A 1 98 ? -26.432 -7.758 37.496 1.00 96.12 98 LYS A C 1
ATOM 784 O O . LYS A 1 98 ? -27.042 -8.781 37.777 1.00 96.12 98 LYS A O 1
ATOM 789 N N . ARG A 1 99 ? -25.565 -7.197 38.348 1.00 94.44 99 ARG A N 1
ATOM 790 C CA . ARG A 1 99 ? -25.383 -7.664 39.735 1.00 94.44 99 ARG A CA 1
ATOM 791 C C . ARG A 1 99 ? -26.423 -7.097 40.700 1.00 94.44 99 ARG A C 1
ATOM 793 O O . ARG A 1 99 ? -26.524 -7.598 41.817 1.00 94.44 99 ARG A O 1
ATOM 800 N N . HIS A 1 100 ? -27.123 -6.038 40.307 1.00 88.94 100 HIS A N 1
ATOM 801 C CA . HIS A 1 100 ? -28.056 -5.286 41.145 1.00 88.94 100 HIS A CA 1
ATOM 802 C C . HIS A 1 100 ? -29.486 -5.240 40.568 1.00 88.94 100 HIS A C 1
ATOM 804 O O . HIS A 1 100 ? -30.301 -4.450 41.044 1.00 88.94 100 HIS A O 1
ATOM 810 N N . GLU A 1 101 ? -29.779 -6.092 39.583 1.00 68.94 101 GLU A N 1
ATOM 811 C CA . GLU A 1 101 ? -31.107 -6.438 39.049 1.00 68.94 101 GLU A CA 1
ATOM 812 C C . GLU A 1 101 ? -31.533 -7.812 39.590 1.00 68.94 101 GLU A C 1
ATOM 814 O O . GLU A 1 101 ? -32.722 -7.954 39.955 1.00 68.94 101 GLU A O 1
#

Sequence (101 aa):
MAKKGGNIGTEIAEKILLYYENLNPDWLLTGRGEMLRDIKHAEPELSPIIKDTIPYPEPKKKCLSCEEKEKVIIAYNETINSLKQTVSIQNELIEYLKRHE

Mean predicted aligned error: 18.28 Å

Solvent-accessible surface area (backbone atoms only — not comparable to full-atom values): 6408 Å² total; per-residue (Å²): 133,84,78,81,82,73,53,69,70,57,59,50,52,51,53,51,50,70,72,37,76,49,49,27,64,59,18,74,77,69,69,48,78,62,58,59,50,90,68,87,74,79,75,74,74,78,66,79,80,76,90,66,86,74,80,72,82,77,65,82,68,78,53,65,72,51,58,57,48,47,54,50,52,51,53,50,50,54,50,51,52,53,50,52,51,51,52,52,53,51,51,53,51,51,55,52,48,70,74,75,111